Protein AF-A0A443RTL6-F1 (afdb_monomer)

Radius of gyration: 23.5 Å; Cα contacts (8 Å, |Δi|>4): 90; chains: 1; bounding box: 60×64×46 Å

InterPro domains:
  IPR011009 Protein kinase-like domain superfamily [SSF56112] (1-96)
  IPR050940 Actin-regulating Serine/Threonine Kinase [PTHR46485] (1-100)

Structure (mmCIF, N/CA/C/O backbone):
data_AF-A0A443RTL6-F1
#
_entry.id   AF-A0A443RTL6-F1
#
loop_
_atom_site.group_PDB
_atom_site.id
_atom_site.type_symbol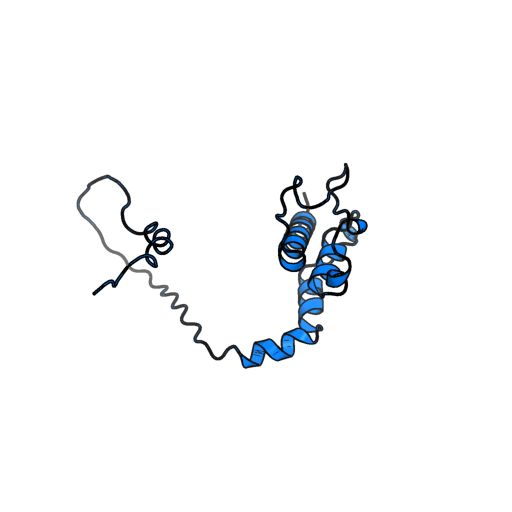
_atom_site.label_atom_id
_atom_site.label_alt_id
_atom_site.label_comp_id
_atom_site.label_asym_id
_atom_site.label_entity_id
_atom_site.label_seq_id
_atom_site.pdbx_PDB_ins_code
_atom_site.Cartn_x
_atom_site.Cartn_y
_atom_site.Cartn_z
_atom_site.occupancy
_atom_site.B_iso_or_equiv
_atom_site.auth_seq_id
_atom_site.auth_comp_id
_atom_site.auth_asym_id
_atom_site.auth_atom_id
_atom_site.pdbx_PDB_model_num
ATOM 1 N N . TYR A 1 1 ? -4.344 -19.130 -4.855 1.00 55.84 1 TYR A N 1
ATOM 2 C CA . TYR A 1 1 ? -5.111 -17.890 -4.635 1.00 55.84 1 TYR A CA 1
ATOM 3 C C . TYR A 1 1 ? -5.672 -17.952 -3.221 1.00 55.84 1 TYR A C 1
ATOM 5 O O . TYR A 1 1 ? -6.174 -19.005 -2.854 1.00 55.84 1 TYR A O 1
ATOM 13 N N . ASN A 1 2 ? -5.482 -16.911 -2.410 1.00 85.44 2 ASN A N 1
ATOM 14 C CA . ASN A 1 2 ? -5.889 -16.834 -0.996 1.00 85.44 2 ASN A CA 1
ATOM 15 C C . ASN A 1 2 ? -6.550 -15.459 -0.773 1.00 85.44 2 ASN A C 1
ATOM 17 O O . ASN A 1 2 ? -6.246 -14.546 -1.537 1.00 85.44 2 ASN A O 1
ATOM 21 N N . HIS A 1 3 ? -7.374 -15.257 0.260 1.00 91.94 3 HIS A N 1
ATOM 22 C CA . HIS A 1 3 ? -8.001 -13.950 0.558 1.00 91.94 3 HIS A CA 1
ATOM 23 C C . HIS A 1 3 ? -6.968 -12.832 0.791 1.00 91.94 3 HIS A C 1
ATOM 25 O O . HIS A 1 3 ? -7.240 -11.647 0.625 1.00 91.94 3 HIS A O 1
ATOM 31 N N . LYS A 1 4 ? -5.717 -13.207 1.088 1.00 95.75 4 LYS A N 1
ATOM 32 C CA . LYS A 1 4 ? -4.553 -12.306 1.114 1.00 95.75 4 LYS A CA 1
ATOM 33 C C . LYS A 1 4 ? -4.242 -11.626 -0.229 1.00 95.75 4 LYS A C 1
ATOM 35 O O . LYS A 1 4 ? -3.479 -10.657 -0.241 1.00 95.75 4 LYS A O 1
ATOM 40 N N . CYS A 1 5 ? -4.776 -12.122 -1.346 1.00 95.25 5 CYS A N 1
ATOM 41 C CA . CYS A 1 5 ? -4.724 -11.447 -2.643 1.00 95.25 5 CYS A CA 1
ATOM 42 C C . CYS A 1 5 ? -5.605 -10.190 -2.642 1.00 95.25 5 CYS A C 1
ATOM 44 O O . CYS A 1 5 ? -5.150 -9.150 -3.106 1.00 95.25 5 CYS A O 1
ATOM 46 N N . ASP A 1 6 ? -6.796 -10.246 -2.041 1.00 97.00 6 ASP A N 1
ATOM 47 C CA . ASP A 1 6 ? -7.701 -9.092 -1.940 1.00 97.00 6 ASP A CA 1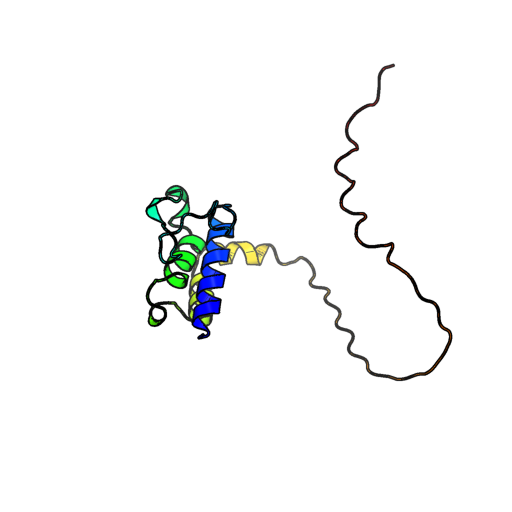
ATOM 48 C C . ASP A 1 6 ? -7.111 -7.997 -1.048 1.00 97.00 6 ASP A C 1
ATOM 50 O O . ASP A 1 6 ? -7.208 -6.811 -1.358 1.00 97.00 6 ASP A O 1
ATOM 54 N N . ILE A 1 7 ? -6.410 -8.394 0.018 1.00 97.94 7 ILE A N 1
ATOM 55 C CA . ILE A 1 7 ? -5.671 -7.465 0.881 1.00 97.94 7 ILE A CA 1
ATOM 56 C C . ILE A 1 7 ? -4.540 -6.778 0.106 1.00 97.94 7 ILE A C 1
ATOM 58 O O . ILE A 1 7 ? -4.369 -5.568 0.225 1.00 97.94 7 ILE A O 1
ATOM 62 N N . PHE A 1 8 ? -3.804 -7.509 -0.738 1.00 97.19 8 PHE A N 1
ATOM 63 C CA . PHE A 1 8 ? -2.776 -6.900 -1.585 1.00 97.19 8 PHE A CA 1
ATOM 64 C C . PHE A 1 8 ? -3.384 -5.894 -2.569 1.00 97.19 8 PHE A C 1
ATOM 66 O O . PHE A 1 8 ? -2.900 -4.768 -2.664 1.00 97.19 8 PHE A O 1
ATOM 73 N N . SER A 1 9 ? -4.472 -6.263 -3.253 1.00 96.81 9 SER A N 1
ATOM 74 C CA . SER A 1 9 ? -5.198 -5.365 -4.160 1.00 96.81 9 SER A CA 1
ATOM 75 C C . SER A 1 9 ? -5.697 -4.111 -3.439 1.00 96.81 9 SER A C 1
ATOM 77 O O . SER A 1 9 ? -5.560 -3.005 -3.956 1.00 96.81 9 SER A O 1
ATOM 79 N N . PHE A 1 10 ? -6.198 -4.255 -2.210 1.00 98.06 10 PHE A N 1
ATOM 80 C CA . PHE A 1 10 ? -6.567 -3.118 -1.372 1.00 98.06 10 PHE A CA 1
ATOM 81 C C . PHE A 1 10 ? -5.364 -2.221 -1.046 1.00 98.06 10 PHE A C 1
ATOM 83 O O . PHE A 1 10 ? -5.465 -1.001 -1.152 1.00 98.06 10 PHE A O 1
ATOM 90 N N . GLY A 1 11 ? -4.202 -2.801 -0.734 1.00 97.88 11 GLY A N 1
ATOM 91 C CA . GLY A 1 11 ? -2.965 -2.044 -0.533 1.00 97.88 11 GLY A CA 1
ATOM 92 C C . GLY A 1 11 ? -2.546 -1.226 -1.761 1.00 97.88 11 GLY A C 1
ATOM 93 O O . GLY A 1 11 ? -2.122 -0.080 -1.620 1.00 97.88 11 GLY A O 1
ATOM 94 N N . VAL A 1 12 ? -2.746 -1.762 -2.970 1.00 97.94 12 VAL A N 1
ATOM 95 C CA . VAL A 1 12 ? -2.518 -1.029 -4.228 1.00 97.94 12 VAL A CA 1
ATOM 96 C C . VAL A 1 12 ? -3.485 0.153 -4.372 1.00 97.94 12 VAL A C 1
ATOM 98 O O . VAL A 1 12 ? -3.052 1.250 -4.723 1.00 97.94 12 VAL A O 1
ATOM 101 N N . ILE A 1 13 ? -4.765 -0.025 -4.032 1.00 98.06 13 ILE A N 1
ATOM 102 C CA . ILE A 1 13 ? -5.747 1.074 -4.004 1.00 98.06 13 ILE A CA 1
ATOM 103 C C . ILE A 1 13 ? -5.323 2.147 -2.987 1.00 98.06 13 ILE A C 1
ATOM 105 O O . ILE A 1 13 ? -5.386 3.340 -3.281 1.00 98.06 13 ILE A O 1
ATOM 109 N N . CYS A 1 14 ? -4.836 1.754 -1.804 1.00 97.50 14 CYS A N 1
ATOM 110 C CA . CYS A 1 14 ? -4.307 2.701 -0.819 1.00 97.50 14 CYS A CA 1
ATOM 111 C C . CYS A 1 14 ? -3.121 3.507 -1.368 1.00 97.50 14 CYS A C 1
ATOM 113 O O . CYS A 1 14 ? -3.025 4.702 -1.082 1.00 97.50 14 CYS A O 1
ATOM 115 N N . CYS A 1 15 ? -2.251 2.893 -2.177 1.00 97.38 15 CYS A N 1
ATOM 116 C CA . CYS A 1 15 ? -1.174 3.615 -2.847 1.00 97.38 15 CYS A CA 1
ATOM 117 C C . CYS A 1 15 ? -1.704 4.692 -3.803 1.00 97.38 15 CYS A C 1
ATOM 119 O O . CYS A 1 15 ? -1.263 5.841 -3.731 1.00 97.38 15 CYS A O 1
ATOM 121 N N . GLU A 1 16 ? -2.681 4.355 -4.642 1.00 97.44 16 GLU A N 1
ATOM 122 C CA . GLU A 1 16 ? -3.297 5.312 -5.566 1.00 97.44 16 GLU A CA 1
ATOM 123 C C . GLU A 1 16 ? -3.971 6.474 -4.818 1.00 97.44 16 GLU A C 1
ATOM 125 O O . GLU A 1 16 ? -3.792 7.644 -5.166 1.00 97.44 16 GLU A O 1
ATOM 130 N N . LEU A 1 17 ? -4.672 6.184 -3.718 1.00 96.75 17 LEU A N 1
ATOM 131 C CA . LEU A 1 17 ? -5.322 7.206 -2.899 1.00 96.75 17 LEU A CA 1
ATOM 132 C C . LEU A 1 17 ? -4.329 8.134 -2.191 1.00 96.75 17 LEU A C 1
ATOM 134 O O . LEU A 1 17 ? -4.592 9.339 -2.124 1.00 96.75 17 LEU A O 1
ATOM 138 N N . ASN A 1 18 ? -3.228 7.589 -1.667 1.00 95.62 18 ASN A N 1
ATOM 139 C CA . ASN A 1 18 ? -2.247 8.343 -0.892 1.00 95.62 18 ASN A CA 1
ATOM 140 C C . ASN A 1 18 ? -1.336 9.193 -1.783 1.00 95.62 18 ASN A C 1
ATOM 142 O O . ASN A 1 18 ? -1.227 10.394 -1.565 1.00 95.62 18 ASN A O 1
ATOM 146 N N . TRP A 1 19 ? -0.720 8.589 -2.804 1.00 95.69 19 TRP A N 1
ATOM 147 C CA . TRP A 1 19 ? 0.275 9.258 -3.651 1.00 95.69 19 TRP A CA 1
ATOM 148 C C . TRP A 1 19 ? -0.299 9.874 -4.928 1.00 95.69 19 TRP A C 1
ATOM 150 O O . TRP A 1 19 ? 0.421 10.599 -5.608 1.00 95.69 19 TRP A O 1
ATOM 160 N N . LYS A 1 20 ? -1.581 9.634 -5.247 1.00 96.56 20 LYS A N 1
ATOM 161 C CA . LYS A 1 20 ? -2.238 10.119 -6.477 1.00 96.56 20 LYS A CA 1
ATOM 162 C C . LYS A 1 20 ? -1.533 9.651 -7.757 1.00 96.56 20 LYS A C 1
ATOM 164 O O . LYS A 1 20 ? -1.515 10.362 -8.758 1.00 96.56 20 LYS A O 1
ATOM 169 N N . ILE A 1 21 ? -0.959 8.450 -7.709 1.00 95.00 21 ILE A N 1
ATOM 170 C CA . ILE A 1 21 ? -0.290 7.790 -8.834 1.00 95.00 21 ILE A CA 1
ATOM 171 C C . ILE A 1 21 ? -1.192 6.639 -9.300 1.00 95.00 21 ILE A C 1
ATOM 173 O O . ILE A 1 21 ? -1.585 5.840 -8.447 1.00 95.00 21 ILE A O 1
ATOM 177 N N . PRO A 1 22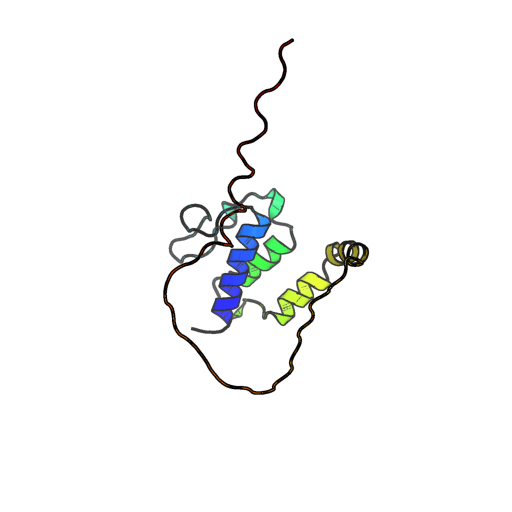 ? -1.518 6.527 -10.603 1.00 96.94 22 PRO A N 1
ATOM 178 C CA . PRO A 1 22 ? -2.292 5.403 -11.126 1.00 96.94 22 PRO A CA 1
ATOM 179 C C . PRO A 1 22 ? -1.666 4.059 -10.741 1.00 96.94 22 PRO A C 1
ATOM 181 O O . PRO A 1 22 ? -0.451 3.905 -10.830 1.00 96.94 22 PRO A O 1
ATOM 184 N N . ALA A 1 23 ? -2.482 3.077 -10.353 1.00 95.62 23 ALA A N 1
ATOM 185 C CA . ALA A 1 23 ? -2.010 1.748 -9.942 1.00 95.62 23 ALA A CA 1
ATOM 186 C C . ALA A 1 23 ? -1.314 0.924 -11.046 1.00 95.62 23 ALA A C 1
ATOM 188 O O . ALA A 1 23 ? -0.742 -0.135 -10.756 1.00 95.62 23 ALA A O 1
ATOM 189 N N . ASP A 1 24 ? -1.397 1.394 -12.289 1.00 95.25 24 ASP A N 1
ATOM 190 C CA . ASP A 1 24 ? -0.761 0.806 -13.460 1.00 95.25 24 ASP A CA 1
ATOM 191 C C . ASP A 1 24 ? 0.770 0.698 -13.257 1.00 95.25 24 ASP A C 1
ATOM 193 O O . ASP A 1 24 ? 1.388 1.638 -12.737 1.00 95.25 24 ASP A O 1
ATOM 197 N N . PRO A 1 25 ? 1.388 -0.448 -13.609 1.00 91.06 25 PRO A N 1
ATOM 198 C CA . PRO A 1 25 ? 2.826 -0.676 -13.449 1.00 91.06 25 PRO A CA 1
ATOM 199 C C . PRO A 1 25 ? 3.720 0.345 -14.169 1.00 91.06 25 PRO A C 1
ATOM 201 O O . PRO A 1 25 ? 4.869 0.506 -13.758 1.00 91.06 25 PRO A O 1
ATOM 204 N N . ASP A 1 26 ? 3.216 1.049 -15.186 1.00 94.19 26 ASP A N 1
ATOM 205 C CA . ASP A 1 26 ? 3.961 2.094 -15.896 1.00 94.19 26 ASP A CA 1
ATOM 206 C C . ASP A 1 26 ? 4.143 3.367 -15.050 1.00 94.19 26 ASP A C 1
ATOM 208 O O . ASP A 1 26 ? 5.050 4.165 -15.301 1.00 94.19 26 ASP A O 1
ATOM 212 N N . TYR A 1 27 ? 3.307 3.560 -14.024 1.00 95.50 27 TYR A N 1
ATOM 213 C CA . TYR A 1 27 ? 3.304 4.760 -13.183 1.00 95.50 27 TYR A CA 1
ATOM 214 C C . TYR A 1 27 ? 3.645 4.460 -11.726 1.00 95.50 27 TYR A C 1
ATOM 216 O O . TYR A 1 27 ? 4.449 5.175 -11.123 1.00 95.50 27 TYR A O 1
ATOM 224 N N . LEU A 1 28 ? 3.041 3.422 -11.140 1.00 96.75 28 LEU A N 1
ATOM 225 C CA . LEU A 1 28 ? 3.311 3.020 -9.766 1.00 96.75 28 LEU A CA 1
ATOM 226 C C . LEU A 1 28 ? 4.592 2.173 -9.732 1.00 96.75 28 LEU A C 1
ATOM 228 O O . LEU A 1 28 ? 4.593 1.077 -10.290 1.00 96.75 28 LEU A O 1
ATOM 232 N N . PRO A 1 29 ? 5.672 2.612 -9.059 1.00 96.69 29 PRO A N 1
ATOM 233 C CA . PRO A 1 29 ? 6.945 1.905 -9.103 1.00 96.69 29 PRO A CA 1
ATOM 234 C C . PRO A 1 29 ? 6.840 0.478 -8.553 1.00 96.69 29 PRO A C 1
ATOM 236 O O . PRO A 1 29 ? 6.547 0.278 -7.370 1.00 96.69 29 PRO A O 1
ATOM 239 N N . ARG A 1 30 ? 7.127 -0.510 -9.406 1.00 96.50 30 ARG A N 1
ATOM 240 C CA . ARG A 1 30 ? 7.184 -1.932 -9.051 1.00 96.50 30 ARG A CA 1
ATOM 241 C C . ARG A 1 30 ? 8.594 -2.502 -9.197 1.00 96.50 30 ARG A C 1
ATOM 243 O O . ARG A 1 30 ? 9.406 -1.966 -9.952 1.00 96.50 30 ARG A O 1
ATOM 250 N N . ASP A 1 31 ? 8.882 -3.583 -8.482 1.00 95.19 31 ASP A N 1
ATOM 251 C CA . ASP A 1 31 ? 10.039 -4.439 -8.751 1.00 95.19 31 ASP A CA 1
ATOM 252 C C . ASP A 1 31 ? 9.692 -5.565 -9.745 1.00 95.19 31 ASP A C 1
ATOM 254 O O . ASP A 1 31 ? 8.563 -5.673 -10.231 1.00 95.19 31 ASP A O 1
ATOM 258 N N . ASN A 1 32 ? 10.664 -6.433 -10.039 1.00 93.50 32 ASN A N 1
ATOM 259 C CA . ASN A 1 32 ? 10.474 -7.572 -10.947 1.00 93.50 32 ASN A CA 1
ATOM 260 C C . ASN A 1 32 ? 9.470 -8.616 -10.419 1.00 93.50 32 ASN A C 1
ATOM 262 O O . ASN A 1 32 ? 8.992 -9.445 -11.190 1.00 93.50 32 ASN A O 1
ATOM 266 N N . ASN A 1 33 ? 9.151 -8.572 -9.124 1.00 92.38 33 ASN A N 1
ATOM 267 C CA . ASN A 1 33 ? 8.177 -9.435 -8.462 1.00 92.38 33 ASN A CA 1
ATOM 268 C C . ASN A 1 33 ? 6.809 -8.745 -8.305 1.00 92.38 33 ASN A C 1
ATOM 270 O O . ASN A 1 33 ? 5.938 -9.260 -7.603 1.00 92.38 33 ASN A O 1
ATOM 274 N N . PHE A 1 34 ? 6.597 -7.598 -8.962 1.00 91.56 34 PHE A N 1
ATOM 275 C CA . PHE A 1 34 ? 5.383 -6.780 -8.879 1.00 91.56 34 PHE A CA 1
ATOM 276 C C . PHE A 1 34 ? 5.084 -6.223 -7.471 1.00 91.56 34 PHE A C 1
ATOM 278 O O . PHE A 1 34 ? 3.962 -5.776 -7.191 1.00 91.56 34 PHE A O 1
ATOM 285 N N . LEU A 1 35 ? 6.075 -6.197 -6.580 1.00 95.19 35 LEU A N 1
ATOM 286 C CA . LEU A 1 35 ? 5.996 -5.526 -5.284 1.00 95.19 35 LEU A CA 1
ATOM 287 C C . LEU A 1 35 ? 6.203 -4.024 -5.454 1.00 95.19 35 LEU A C 1
ATOM 289 O O . LEU A 1 35 ? 6.813 -3.579 -6.420 1.00 95.19 35 LEU A O 1
ATOM 293 N N . ILE A 1 36 ? 5.675 -3.230 -4.525 1.00 96.81 36 ILE A N 1
ATOM 294 C CA . ILE A 1 36 ? 5.754 -1.767 -4.588 1.00 96.81 36 ILE A CA 1
ATOM 295 C C . ILE A 1 36 ? 7.117 -1.295 -4.074 1.00 96.81 36 ILE A C 1
ATOM 297 O O . ILE A 1 36 ? 7.522 -1.630 -2.962 1.00 96.81 36 ILE A O 1
ATOM 301 N N . LEU A 1 37 ? 7.803 -0.466 -4.862 1.00 96.50 37 LEU A N 1
ATOM 302 C CA . LEU A 1 37 ? 9.075 0.152 -4.490 1.00 96.50 37 LEU A CA 1
ATOM 303 C C . LEU A 1 37 ? 8.837 1.473 -3.745 1.00 96.50 37 LEU A C 1
ATOM 305 O O . LEU A 1 37 ? 8.885 2.550 -4.341 1.00 96.50 37 LEU A O 1
ATOM 309 N N . TYR A 1 38 ? 8.594 1.393 -2.436 1.00 95.69 38 TYR A N 1
ATOM 310 C CA . TYR A 1 38 ? 8.293 2.561 -1.595 1.00 95.69 38 TYR A CA 1
ATOM 311 C C . TYR A 1 38 ? 9.391 3.633 -1.584 1.00 95.69 38 TYR A C 1
ATOM 313 O O . TYR A 1 38 ? 9.068 4.815 -1.515 1.00 95.69 38 TYR A O 1
ATOM 321 N N . ASP A 1 39 ? 10.659 3.254 -1.752 1.00 94.69 39 ASP A N 1
ATOM 322 C CA . ASP A 1 39 ? 11.786 4.200 -1.815 1.00 94.69 39 ASP A CA 1
ATOM 323 C C . ASP A 1 39 ? 11.731 5.131 -3.038 1.00 94.69 39 ASP A C 1
ATOM 325 O O . ASP A 1 39 ? 12.390 6.169 -3.070 1.00 94.69 39 ASP A O 1
ATOM 329 N N . LYS A 1 40 ? 10.942 4.770 -4.059 1.00 95.44 40 LYS A N 1
ATOM 330 C CA . LYS A 1 40 ? 10.716 5.586 -5.260 1.00 95.44 40 LYS A CA 1
ATOM 331 C C . LYS A 1 40 ? 9.489 6.498 -5.140 1.00 95.44 40 LYS A C 1
ATOM 333 O O . LYS A 1 40 ? 9.189 7.225 -6.084 1.00 95.44 40 LYS A O 1
ATOM 338 N N . LE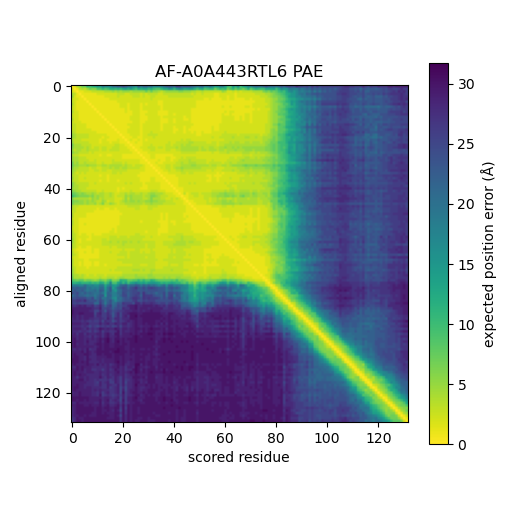U A 1 41 ? 8.768 6.456 -4.018 1.00 95.31 41 LEU A N 1
ATOM 339 C CA . LEU A 1 41 ? 7.586 7.281 -3.778 1.00 95.31 41 LEU A CA 1
ATOM 340 C C . LEU A 1 41 ? 7.939 8.563 -2.995 1.00 95.31 41 LEU A C 1
ATOM 342 O O . LEU A 1 41 ? 8.899 8.583 -2.225 1.00 95.31 41 LEU A O 1
ATOM 346 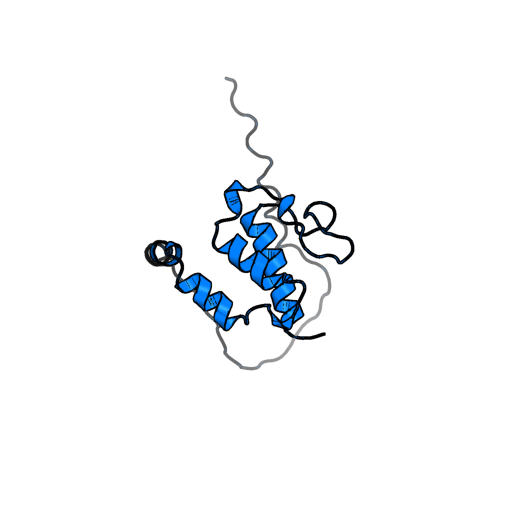N N . PRO A 1 42 ? 7.154 9.649 -3.143 1.00 93.69 42 PRO A N 1
ATOM 347 C CA . PRO A 1 42 ? 7.327 10.869 -2.357 1.00 93.69 42 PRO A CA 1
ATOM 348 C C . PRO A 1 42 ? 7.329 10.621 -0.839 1.00 93.69 42 PRO A C 1
ATOM 350 O O . PRO A 1 42 ? 6.345 10.135 -0.268 1.00 93.69 42 PRO A O 1
ATOM 353 N N . ILE A 1 43 ? 8.415 11.023 -0.168 1.00 92.75 43 ILE A N 1
ATOM 354 C CA . ILE A 1 43 ? 8.620 10.753 1.264 1.00 92.75 43 ILE A CA 1
ATOM 355 C C . ILE A 1 43 ? 7.642 11.506 2.176 1.00 92.75 43 ILE A C 1
ATOM 357 O O . ILE A 1 43 ? 7.269 11.000 3.231 1.00 92.75 43 ILE A O 1
ATOM 361 N N . CYS A 1 44 ? 7.158 12.676 1.745 1.00 89.94 44 CYS A N 1
ATOM 362 C CA . CYS A 1 44 ? 6.232 13.523 2.506 1.00 89.94 44 CYS A CA 1
ATOM 363 C C . CYS A 1 44 ? 4.904 12.836 2.860 1.00 89.94 44 CYS A C 1
ATOM 365 O O . CYS A 1 44 ? 4.243 13.240 3.809 1.00 89.94 44 CYS A O 1
ATOM 367 N N . LEU A 1 45 ? 4.528 11.793 2.119 1.00 90.31 45 LEU A N 1
ATOM 368 C CA . LEU A 1 45 ? 3.290 11.043 2.312 1.00 90.31 45 LEU A CA 1
ATOM 369 C C . LEU A 1 45 ? 3.525 9.672 2.958 1.00 90.31 45 LEU A C 1
ATOM 371 O O . LEU A 1 45 ? 2.591 8.884 3.053 1.00 90.31 45 LEU A O 1
ATOM 375 N N . SER A 1 46 ? 4.750 9.364 3.396 1.00 89.94 46 SER A N 1
ATOM 376 C CA . SER A 1 46 ? 5.110 8.036 3.924 1.00 89.94 46 SER A CA 1
ATOM 377 C C . SER A 1 46 ? 4.610 7.776 5.347 1.00 89.94 46 SER A C 1
ATOM 379 O O . SER A 1 46 ? 4.550 6.627 5.773 1.00 89.94 46 SER A O 1
ATOM 381 N N . THR A 1 47 ? 4.246 8.825 6.087 1.00 89.50 47 THR A N 1
ATOM 382 C CA . THR A 1 47 ? 3.774 8.736 7.479 1.00 89.50 47 THR A CA 1
ATOM 383 C C . THR A 1 47 ? 2.253 8.705 7.604 1.00 89.50 47 THR A C 1
ATOM 385 O O . THR A 1 47 ? 1.736 8.571 8.712 1.00 89.50 47 THR A O 1
ATOM 388 N N . THR A 1 48 ? 1.523 8.828 6.493 1.00 93.50 48 THR A N 1
ATOM 389 C CA . THR A 1 48 ? 0.059 8.830 6.513 1.00 93.50 48 THR A CA 1
ATOM 390 C C . THR A 1 48 ? -0.482 7.456 6.909 1.00 93.50 48 THR A C 1
ATOM 392 O O . THR A 1 48 ? 0.150 6.414 6.698 1.00 93.50 48 THR A O 1
ATOM 395 N N . ILE A 1 49 ? -1.708 7.434 7.435 1.00 94.00 49 ILE A N 1
ATOM 396 C CA . ILE A 1 49 ? -2.399 6.184 7.770 1.00 94.00 49 ILE A CA 1
ATOM 397 C C . ILE A 1 49 ? -2.533 5.266 6.543 1.00 94.00 49 ILE A C 1
ATOM 399 O O . ILE A 1 49 ? -2.320 4.058 6.641 1.00 94.00 49 ILE A O 1
ATOM 403 N N . LEU A 1 50 ? -2.800 5.847 5.366 1.00 95.31 50 LEU A N 1
ATOM 404 C CA . LEU A 1 50 ? -2.912 5.111 4.108 1.00 95.31 50 LEU A CA 1
ATOM 405 C C . LEU A 1 50 ? -1.570 4.534 3.657 1.00 95.31 50 LEU A C 1
ATOM 407 O O . LEU A 1 50 ? -1.549 3.399 3.190 1.00 95.31 50 LEU A O 1
ATOM 411 N N . ALA A 1 51 ? -0.460 5.258 3.828 1.00 95.56 51 ALA A N 1
ATOM 412 C CA . ALA A 1 51 ? 0.868 4.729 3.529 1.00 95.56 51 ALA A CA 1
ATOM 413 C C . ALA A 1 51 ? 1.217 3.539 4.424 1.00 95.56 51 ALA A C 1
ATOM 415 O O . ALA A 1 51 ? 1.675 2.510 3.927 1.00 95.56 51 ALA A O 1
ATOM 416 N N . LYS A 1 52 ? 0.932 3.645 5.727 1.00 95.62 52 LYS A N 1
ATOM 417 C CA . LYS A 1 52 ? 1.136 2.549 6.682 1.00 95.62 52 LYS A CA 1
ATOM 418 C C . LYS A 1 52 ? 0.320 1.313 6.303 1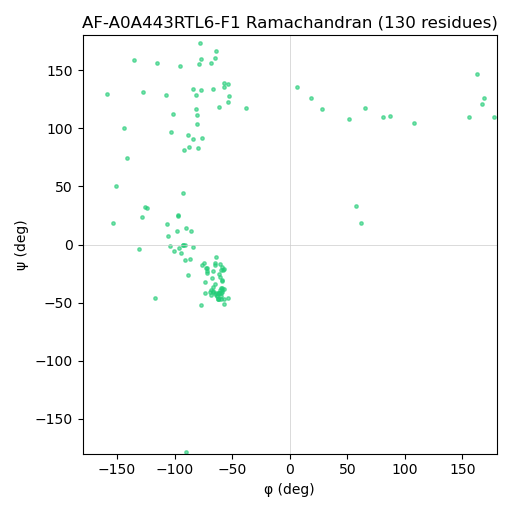.00 95.62 52 LYS A C 1
ATOM 420 O O . LYS A 1 52 ? 0.853 0.206 6.282 1.00 95.62 52 LYS A O 1
ATOM 425 N N . ILE A 1 53 ? -0.963 1.493 5.986 1.00 97.00 53 ILE A N 1
ATOM 426 C CA . ILE A 1 53 ? -1.838 0.394 5.558 1.00 97.00 53 ILE A CA 1
ATOM 427 C C . ILE A 1 53 ? -1.343 -0.211 4.245 1.00 97.00 53 ILE A C 1
ATOM 429 O O . ILE A 1 53 ? -1.264 -1.433 4.153 1.00 97.00 53 ILE A O 1
ATOM 433 N N . ALA A 1 54 ? -0.962 0.612 3.265 1.00 97.56 54 ALA A N 1
ATOM 434 C CA . ALA A 1 54 ? -0.438 0.137 1.991 1.00 97.56 54 ALA A CA 1
ATOM 435 C C . ALA A 1 54 ? 0.792 -0.762 2.192 1.00 97.56 54 ALA A C 1
ATOM 437 O O . ALA A 1 54 ? 0.781 -1.898 1.728 1.00 97.56 54 ALA A O 1
ATOM 438 N N . GLN A 1 55 ? 1.790 -0.306 2.958 1.00 96.94 55 GLN A N 1
ATOM 439 C CA . GLN A 1 55 ? 3.022 -1.064 3.224 1.00 96.94 55 GLN A CA 1
ATOM 440 C C . GLN A 1 55 ? 2.753 -2.415 3.902 1.00 96.94 55 GLN A C 1
ATOM 442 O O . GLN A 1 55 ? 3.355 -3.428 3.544 1.00 96.94 55 GLN A O 1
ATOM 447 N N . LEU A 1 56 ? 1.833 -2.449 4.870 1.00 97.50 56 LEU A N 1
ATOM 448 C CA . LEU A 1 56 ? 1.442 -3.689 5.544 1.00 97.50 56 LEU A CA 1
ATOM 449 C C . LEU A 1 56 ? 0.676 -4.631 4.604 1.00 97.50 56 LEU A C 1
ATOM 451 O O . LEU A 1 56 ? 0.921 -5.837 4.585 1.00 97.50 56 LEU A O 1
ATOM 455 N N . ALA A 1 57 ? -0.253 -4.091 3.816 1.00 97.81 57 ALA A N 1
ATOM 456 C CA . ALA A 1 57 ? -1.132 -4.856 2.941 1.00 97.81 57 ALA A CA 1
ATOM 457 C C . ALA A 1 57 ? -0.410 -5.417 1.705 1.00 97.81 57 ALA A C 1
ATOM 459 O O . ALA A 1 57 ? -0.734 -6.518 1.258 1.00 97.81 57 ALA A O 1
ATOM 460 N N . THR A 1 58 ? 0.601 -4.718 1.181 1.00 97.38 58 THR A N 1
ATOM 461 C CA . THR A 1 58 ? 1.408 -5.185 0.043 1.00 97.38 58 THR A CA 1
ATOM 462 C C . THR A 1 58 ? 2.718 -5.848 0.461 1.00 97.38 58 THR A C 1
ATOM 464 O O . THR A 1 58 ? 3.665 -5.882 -0.324 1.00 97.38 58 THR A O 1
ATOM 467 N N . ASN A 1 59 ? 2.789 -6.386 1.683 1.00 96.62 59 ASN A N 1
ATOM 468 C CA . ASN A 1 59 ? 3.955 -7.137 2.133 1.00 96.62 59 ASN A CA 1
ATOM 469 C C . ASN A 1 59 ? 4.231 -8.323 1.190 1.00 96.62 59 ASN A C 1
ATOM 471 O O . ASN A 1 59 ? 3.298 -9.016 0.758 1.00 96.62 59 ASN A O 1
ATOM 475 N N . GLU A 1 60 ? 5.508 -8.566 0.896 1.00 94.25 60 GLU A N 1
ATOM 476 C CA . GLU A 1 60 ? 5.964 -9.713 0.105 1.00 94.25 60 GLU A CA 1
ATOM 477 C C . GLU A 1 60 ? 5.430 -11.027 0.690 1.00 94.25 60 GLU A C 1
ATOM 479 O O . GLU A 1 60 ? 4.822 -11.840 -0.011 1.00 94.25 60 GLU A O 1
ATOM 484 N N . ASN A 1 61 ? 5.541 -11.178 2.010 1.00 95.06 61 ASN A N 1
ATOM 485 C CA . ASN A 1 61 ? 5.037 -12.332 2.733 1.00 95.06 61 ASN A CA 1
ATOM 486 C C . ASN A 1 61 ? 3.531 -12.194 2.974 1.00 95.06 61 ASN A C 1
ATOM 488 O O . ASN A 1 61 ? 3.075 -11.392 3.792 1.00 95.06 61 ASN A O 1
ATOM 492 N N . CYS A 1 62 ? 2.736 -13.036 2.311 1.00 94.50 62 CYS A N 1
ATOM 493 C CA . CYS A 1 62 ? 1.275 -12.997 2.416 1.00 94.50 62 CYS A CA 1
ATOM 494 C C . CYS A 1 62 ? 0.745 -13.244 3.840 1.00 94.50 62 CYS A C 1
ATOM 496 O O . CYS A 1 62 ? -0.302 -12.707 4.195 1.00 94.50 62 CYS A O 1
ATOM 498 N N . SER A 1 63 ? 1.482 -13.994 4.664 1.00 94.69 63 SER A N 1
ATOM 499 C CA . SER A 1 63 ? 1.144 -14.262 6.067 1.00 94.69 63 SER A CA 1
ATOM 500 C C . SER A 1 63 ? 1.318 -13.048 6.981 1.00 94.69 63 SER A C 1
ATOM 502 O O . SER A 1 63 ? 0.693 -12.999 8.034 1.00 94.69 63 SER A O 1
ATOM 504 N N . LEU A 1 64 ? 2.155 -12.078 6.594 1.00 96.50 64 LEU A N 1
ATOM 505 C CA . LEU A 1 64 ? 2.377 -10.845 7.361 1.00 96.50 64 LEU A CA 1
ATOM 506 C C . LEU A 1 64 ? 1.364 -9.751 7.018 1.00 96.50 64 LEU A C 1
ATOM 508 O O . LEU A 1 64 ? 1.279 -8.746 7.722 1.00 96.50 64 LEU A O 1
ATOM 512 N N . ARG A 1 65 ? 0.598 -9.931 5.938 1.00 97.44 65 ARG A N 1
ATOM 513 C CA . ARG A 1 65 ? -0.462 -8.994 5.573 1.00 97.44 65 ARG A CA 1
ATOM 514 C C . ARG A 1 65 ? -1.560 -9.053 6.642 1.00 97.44 65 ARG A C 1
ATOM 516 O O . ARG A 1 65 ? -1.974 -10.162 6.994 1.00 97.44 65 ARG A O 1
ATOM 523 N N . PRO A 1 66 ? -2.064 -7.912 7.132 1.00 97.31 66 PRO A N 1
ATOM 524 C CA . PRO A 1 66 ? -3.135 -7.880 8.127 1.00 97.31 66 PRO A CA 1
ATOM 525 C C . PRO A 1 66 ? -4.440 -8.461 7.571 1.00 97.31 66 PRO A C 1
ATOM 527 O O . PRO A 1 66 ? -4.623 -8.546 6.356 1.00 97.31 66 PRO A O 1
ATOM 530 N N . GLU A 1 67 ? -5.360 -8.865 8.443 1.00 97.06 67 GLU A N 1
ATOM 531 C CA . GLU A 1 67 ? -6.747 -9.103 8.035 1.00 97.06 67 GLU A CA 1
ATOM 532 C C . GLU A 1 67 ? -7.493 -7.772 7.871 1.00 97.06 67 GLU A C 1
ATOM 534 O O . GLU A 1 67 ? -7.113 -6.744 8.438 1.00 97.06 67 GLU A O 1
ATOM 539 N N . PHE A 1 68 ? -8.605 -7.769 7.130 1.00 97.25 68 PHE A N 1
ATOM 540 C CA . PHE A 1 68 ? -9.427 -6.559 7.001 1.00 97.25 68 PHE A CA 1
ATOM 541 C C . PHE A 1 68 ? -9.938 -6.040 8.356 1.00 97.25 68 PHE A C 1
ATOM 543 O O . PHE A 1 68 ? -10.052 -4.829 8.539 1.00 97.25 68 PHE A O 1
ATOM 550 N N . SER A 1 69 ? -10.185 -6.921 9.332 1.00 96.31 69 SER A N 1
ATOM 551 C CA . SER A 1 69 ? -10.527 -6.533 10.710 1.00 96.31 69 SER A CA 1
ATOM 552 C C . SER A 1 69 ? -9.444 -5.675 11.369 1.00 96.31 69 SER A C 1
ATOM 554 O O . SER A 1 69 ? -9.753 -4.703 12.066 1.00 96.31 69 SER A O 1
ATOM 556 N N . ASP A 1 70 ? -8.176 -5.997 11.116 1.00 96.50 70 ASP A N 1
ATOM 557 C CA . ASP A 1 70 ? -7.035 -5.269 11.669 1.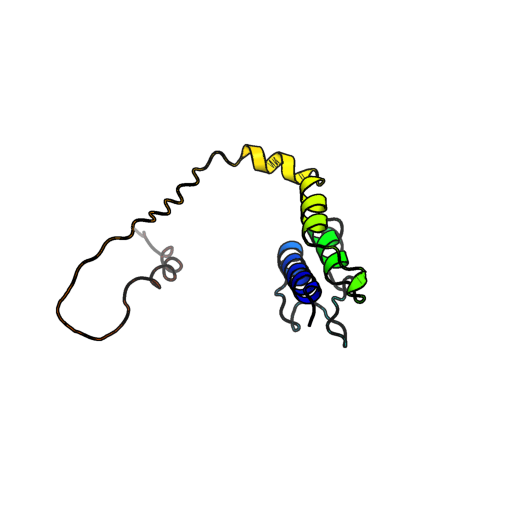00 96.50 70 ASP A CA 1
ATOM 558 C C . ASP A 1 70 ? -6.881 -3.923 10.960 1.00 96.50 70 ASP A C 1
ATOM 560 O O . ASP A 1 70 ? -6.701 -2.896 11.611 1.00 96.50 70 ASP A O 1
ATOM 564 N N . ILE A 1 71 ? -7.047 -3.900 9.632 1.00 95.69 71 ILE A N 1
ATOM 565 C CA . ILE A 1 71 ? -7.048 -2.671 8.823 1.00 95.69 71 ILE A CA 1
ATOM 566 C C . ILE A 1 71 ? -8.122 -1.691 9.320 1.00 95.69 71 ILE A C 1
ATOM 568 O O . ILE A 1 71 ? -7.837 -0.512 9.528 1.00 95.69 71 ILE A O 1
ATOM 572 N N . ILE A 1 72 ? -9.345 -2.168 9.567 1.00 94.31 72 ILE A N 1
ATOM 573 C CA . ILE A 1 72 ? -10.436 -1.347 10.119 1.00 94.31 72 ILE A CA 1
ATOM 574 C C . ILE A 1 72 ? -10.056 -0.789 11.495 1.00 94.31 72 ILE A C 1
ATOM 576 O O . ILE A 1 72 ? -10.366 0.360 11.806 1.00 94.31 72 ILE A O 1
ATOM 580 N N . SER A 1 73 ? -9.377 -1.584 12.321 1.00 92.94 73 SER A N 1
ATOM 581 C CA . SER A 1 73 ? -8.913 -1.145 13.639 1.00 92.94 73 SER A CA 1
ATOM 582 C C . SER A 1 73 ? -7.838 -0.061 13.526 1.00 92.94 73 SER A C 1
ATOM 584 O O . SER A 1 73 ? -7.889 0.923 14.258 1.00 92.94 73 SER A O 1
ATOM 586 N N . ILE A 1 74 ? -6.918 -0.181 12.563 1.00 91.88 74 ILE A N 1
ATOM 587 C CA . ILE A 1 74 ? -5.914 0.850 12.259 1.00 91.88 74 ILE A CA 1
ATOM 588 C C . ILE A 1 74 ? -6.595 2.167 11.864 1.00 91.88 74 ILE A C 1
ATOM 590 O O . ILE A 1 74 ? -6.214 3.213 12.381 1.00 91.88 74 ILE A O 1
ATOM 594 N N . PHE A 1 75 ? -7.632 2.125 11.020 1.00 89.81 75 PHE A N 1
ATOM 595 C CA . PHE A 1 75 ? -8.402 3.323 10.664 1.00 89.81 75 PHE A CA 1
ATOM 596 C C . PHE A 1 75 ? -9.097 3.960 11.872 1.00 89.81 75 PHE A C 1
ATOM 598 O O . PHE A 1 75 ? -9.004 5.169 12.066 1.00 89.81 75 PHE A O 1
ATOM 605 N N . LYS A 1 76 ? -9.772 3.164 12.706 1.00 86.50 76 LYS A N 1
ATOM 606 C CA . LYS A 1 76 ? -10.506 3.669 13.881 1.00 86.50 76 LYS A CA 1
ATOM 607 C C . LYS A 1 76 ? -9.600 4.292 14.938 1.00 86.50 76 LYS A C 1
ATOM 609 O O . LYS A 1 76 ? -10.009 5.230 15.607 1.00 86.50 76 LYS A O 1
ATOM 614 N N . ASN A 1 77 ? -8.396 3.749 15.087 1.00 83.19 77 ASN A N 1
ATOM 615 C CA . ASN A 1 77 ? -7.414 4.224 16.055 1.00 83.19 77 ASN A CA 1
ATOM 616 C C . ASN A 1 77 ? -6.594 5.414 15.531 1.00 83.19 77 ASN A C 1
ATOM 618 O O . ASN A 1 77 ? -5.719 5.893 16.246 1.00 83.19 77 ASN A O 1
ATOM 622 N N . SER A 1 78 ? -6.821 5.855 14.289 1.00 78.75 78 SER A N 1
ATOM 623 C CA . SER A 1 78 ? -6.193 7.064 13.758 1.00 78.75 78 SER A CA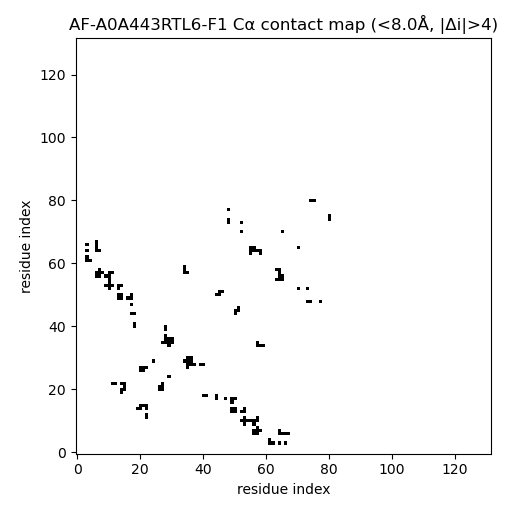 1
ATOM 624 C C . SER A 1 78 ? -6.991 8.301 14.166 1.00 78.75 78 SER A C 1
ATOM 626 O O . SER A 1 78 ? -8.216 8.324 14.035 1.00 78.75 78 SER A O 1
ATOM 628 N N . ASP A 1 79 ? -6.289 9.328 14.647 1.00 65.12 79 ASP A N 1
ATOM 629 C CA . ASP A 1 79 ? -6.880 10.575 15.156 1.00 65.12 79 ASP A CA 1
ATOM 630 C C . ASP A 1 79 ? -7.755 11.302 14.108 1.00 65.12 79 ASP A C 1
ATOM 632 O O . ASP A 1 79 ? -8.674 12.043 14.458 1.00 65.12 79 ASP A O 1
ATOM 636 N N . ASP A 1 80 ? -7.543 11.020 12.817 1.00 59.22 80 ASP A N 1
ATOM 637 C CA . ASP A 1 80 ? -8.280 11.597 11.686 1.00 59.22 80 ASP A CA 1
ATOM 638 C C . ASP A 1 80 ? -9.763 11.176 11.626 1.00 59.22 80 ASP A C 1
ATOM 640 O O . ASP A 1 80 ? -10.590 11.886 11.046 1.00 59.22 80 ASP A O 1
ATOM 644 N N . PHE A 1 81 ? -10.145 10.043 12.232 1.00 54.94 81 PHE A N 1
ATOM 645 C CA . PHE A 1 81 ? -11.533 9.563 12.181 1.00 54.94 81 PHE A CA 1
ATOM 646 C C . PHE A 1 81 ? -12.487 10.399 13.052 1.00 54.94 81 PHE A C 1
ATOM 648 O O . PHE A 1 81 ? -13.692 10.415 12.796 1.00 54.94 81 PHE A O 1
ATOM 655 N N . MET A 1 82 ? -11.964 11.140 14.038 1.00 53.06 82 MET A N 1
ATOM 656 C CA . MET A 1 82 ? -12.784 11.983 14.919 1.00 53.06 82 MET A CA 1
ATOM 657 C C . MET A 1 82 ? -13.347 13.226 14.221 1.00 53.06 82 MET A C 1
ATOM 659 O O . MET A 1 82 ? -14.396 13.719 14.623 1.00 53.06 82 MET A O 1
ATOM 663 N N . HIS A 1 83 ? -12.711 13.718 13.153 1.00 51.81 83 HIS A N 1
ATOM 664 C CA . HIS A 1 83 ? -13.132 14.968 12.510 1.00 51.81 83 HIS A CA 1
ATOM 665 C C . HIS A 1 83 ? -14.161 14.776 11.380 1.00 51.81 83 HIS A C 1
ATOM 667 O O . HIS A 1 83 ? -14.795 15.738 10.939 1.00 51.81 83 HIS A O 1
ATOM 673 N N . LEU A 1 84 ? -14.360 13.536 10.910 1.00 49.50 84 LEU A N 1
ATOM 674 C CA . LEU A 1 84 ? -15.323 13.222 9.847 1.00 49.50 84 LEU A CA 1
ATOM 675 C C . LEU A 1 84 ? -16.730 12.927 10.395 1.00 49.50 84 LEU A C 1
ATOM 677 O O . LEU A 1 84 ? -17.720 13.180 9.702 1.00 49.50 84 LEU A O 1
ATOM 681 N N . SER A 1 85 ? -16.837 12.457 11.644 1.00 53.03 85 SER A N 1
ATOM 682 C CA . SER A 1 85 ? -18.120 12.267 12.338 1.00 53.03 85 SER A CA 1
ATOM 683 C C . SER A 1 85 ? -18.907 13.566 12.516 1.00 53.03 85 SER A C 1
ATOM 685 O O . SER A 1 85 ? -20.136 13.526 12.525 1.00 53.03 85 SER A O 1
ATOM 687 N N . ASP A 1 86 ? -18.234 14.718 12.540 1.00 51.09 86 ASP A N 1
ATOM 688 C CA . ASP A 1 86 ? -18.895 16.026 12.618 1.00 51.09 86 ASP A CA 1
ATOM 689 C C . ASP A 1 86 ? -19.546 16.451 11.287 1.00 51.09 86 ASP A C 1
ATOM 691 O O . ASP A 1 86 ? -20.426 17.312 11.270 1.00 51.09 86 ASP A O 1
ATOM 695 N N . THR A 1 87 ? -19.182 15.809 10.166 1.00 49.22 87 THR A N 1
ATOM 696 C CA . THR A 1 87 ? -19.673 16.170 8.819 1.00 49.22 87 THR A CA 1
ATOM 697 C C . THR A 1 87 ? -20.803 15.251 8.310 1.00 49.22 87 THR A C 1
ATOM 699 O O . THR A 1 87 ? -21.425 15.527 7.287 1.00 49.22 87 THR A O 1
ATOM 702 N N . GLN A 1 88 ? -21.155 14.177 9.029 1.00 48.75 88 GLN A N 1
ATOM 703 C CA . GLN A 1 88 ? -22.161 13.178 8.610 1.00 48.75 88 GLN A CA 1
ATOM 704 C C . GLN A 1 88 ? -23.595 13.481 9.116 1.00 48.75 88 GLN A C 1
ATOM 706 O O . GLN A 1 88 ? -24.327 12.586 9.532 1.00 48.75 88 GLN A O 1
ATOM 711 N N . LYS A 1 89 ? -24.046 14.744 9.030 1.00 44.31 89 LYS A N 1
ATOM 712 C CA . LYS A 1 89 ? -25.487 15.110 9.039 1.00 44.31 89 LYS A CA 1
ATOM 713 C C . LYS A 1 89 ? -26.051 15.323 7.624 1.00 44.31 89 LYS A C 1
ATOM 715 O O . LYS A 1 89 ? -27.022 16.054 7.445 1.00 44.31 89 LYS A O 1
ATOM 720 N N . VAL A 1 90 ? -25.461 14.698 6.607 1.00 48.22 90 VAL A N 1
ATOM 721 C CA . VAL A 1 90 ? -25.997 14.709 5.238 1.00 48.22 90 VAL A CA 1
ATOM 722 C C . VAL A 1 90 ? -26.701 13.374 4.983 1.00 48.22 90 VAL A C 1
ATOM 724 O O . VAL A 1 90 ? -26.079 12.319 4.975 1.00 48.22 90 VAL A O 1
ATOM 727 N N . GLN A 1 91 ? -28.026 13.456 4.851 1.00 41.50 91 GLN A N 1
ATOM 728 C CA . GLN A 1 91 ? -29.014 12.379 4.716 1.00 41.50 91 GLN A CA 1
ATOM 729 C C . GLN A 1 91 ? -28.588 11.176 3.859 1.00 41.50 91 GLN A C 1
ATOM 731 O O . GLN A 1 91 ? -28.480 11.260 2.636 1.00 41.50 91 GLN A O 1
ATOM 736 N N . THR A 1 92 ? -28.509 10.008 4.494 1.00 41.53 92 THR A N 1
ATOM 737 C CA . THR A 1 92 ? -28.567 8.696 3.845 1.00 41.53 92 THR A CA 1
ATOM 738 C C . THR A 1 92 ? -30.020 8.329 3.524 1.00 41.53 92 THR A C 1
ATOM 740 O O . THR A 1 92 ? -30.668 7.584 4.250 1.00 41.53 92 THR A O 1
ATOM 743 N N . ASN A 1 93 ? -30.551 8.822 2.403 1.00 45.62 93 ASN A N 1
ATOM 744 C CA . ASN A 1 93 ? -31.773 8.262 1.817 1.00 45.62 93 ASN A CA 1
ATOM 745 C C . ASN A 1 93 ? -31.399 7.179 0.799 1.00 45.62 93 ASN A C 1
ATOM 747 O O . ASN A 1 93 ? -31.372 7.428 -0.404 1.00 45.62 93 ASN A O 1
ATOM 751 N N . ILE A 1 94 ? -31.112 5.969 1.281 1.00 46.22 94 ILE A N 1
ATOM 752 C CA . ILE A 1 94 ? -31.124 4.766 0.439 1.00 46.22 94 ILE A CA 1
ATOM 753 C C . ILE A 1 94 ? -32.421 4.029 0.765 1.00 46.22 94 ILE A C 1
ATOM 755 O O . ILE A 1 94 ? -32.514 3.320 1.762 1.00 46.22 94 ILE A O 1
ATOM 759 N N . ASN A 1 95 ? -33.444 4.248 -0.061 1.00 45.28 95 ASN A N 1
ATOM 760 C CA . ASN A 1 95 ? -34.735 3.585 0.070 1.00 45.28 95 ASN A CA 1
ATOM 761 C C . ASN A 1 95 ? -34.680 2.264 -0.713 1.00 45.28 95 ASN A C 1
ATOM 763 O O . ASN A 1 95 ? -34.869 2.247 -1.930 1.00 45.28 95 ASN A O 1
ATOM 767 N N . ILE A 1 96 ? -34.353 1.161 -0.036 1.00 38.81 96 ILE A N 1
ATOM 768 C CA . ILE A 1 96 ? -34.441 -0.180 -0.626 1.00 38.81 96 ILE A CA 1
ATOM 769 C C . ILE A 1 96 ? -35.888 -0.647 -0.462 1.00 38.81 96 ILE A C 1
ATOM 771 O O . ILE A 1 96 ? -36.254 -1.240 0.548 1.00 38.81 96 ILE A O 1
ATOM 775 N N . ASN A 1 97 ? -36.721 -0.364 -1.461 1.00 37.28 97 ASN A N 1
ATOM 776 C CA . ASN A 1 97 ? -38.067 -0.921 -1.532 1.00 37.28 97 ASN A CA 1
ATOM 777 C C . ASN A 1 97 ? -37.982 -2.386 -1.979 1.00 37.28 97 ASN A C 1
ATOM 779 O O . ASN A 1 97 ? -38.001 -2.692 -3.170 1.00 37.28 97 ASN A O 1
ATOM 783 N N . THR A 1 98 ? -37.893 -3.304 -1.019 1.00 41.72 98 THR A N 1
ATOM 784 C CA . THR A 1 98 ? -38.246 -4.709 -1.236 1.00 41.72 98 THR A CA 1
ATOM 785 C C . THR A 1 98 ? -39.763 -4.855 -1.152 1.00 41.72 98 THR A C 1
ATOM 787 O O . THR A 1 98 ? -40.328 -4.873 -0.060 1.00 41.72 98 THR A O 1
ATOM 790 N N . SER A 1 99 ? -40.427 -4.996 -2.295 1.00 33.44 99 SER A N 1
ATOM 791 C CA . SER A 1 99 ? -41.798 -5.507 -2.349 1.00 33.44 99 SER A CA 1
ATOM 792 C C . SER A 1 99 ? -41.986 -6.368 -3.592 1.00 33.44 99 SER A C 1
ATOM 794 O O . SER A 1 99 ? -42.175 -5.882 -4.703 1.00 33.44 99 SER A O 1
ATOM 796 N N . SER A 1 100 ? -41.923 -7.674 -3.366 1.00 36.34 100 SER A N 1
ATOM 797 C CA . SER A 1 100 ? -42.513 -8.722 -4.191 1.00 36.34 100 SER A CA 1
ATOM 798 C C . SER A 1 100 ? -44.002 -8.455 -4.439 1.00 36.34 100 SER A C 1
ATOM 800 O O . SER A 1 100 ? -44.715 -8.290 -3.451 1.00 36.34 100 SER A O 1
ATOM 802 N N . SER A 1 101 ? -44.461 -8.457 -5.702 1.00 29.53 101 SER A N 1
ATOM 803 C CA . SER A 1 101 ? -45.804 -8.888 -6.169 1.00 29.53 101 SER A CA 1
ATOM 804 C C . SER A 1 101 ? -45.984 -8.673 -7.689 1.00 29.53 101 SER A C 1
ATOM 806 O O . SER A 1 101 ? -46.056 -7.545 -8.157 1.00 29.53 101 SER A O 1
ATOM 808 N N . SER A 1 102 ? -46.034 -9.787 -8.422 1.00 33.19 102 SER A N 1
ATOM 809 C CA . SER A 1 102 ? -46.884 -10.163 -9.573 1.00 33.19 102 SER A CA 1
ATOM 810 C C . SER A 1 102 ? -47.639 -9.099 -10.406 1.00 33.19 102 SER A C 1
ATOM 812 O O . SER A 1 102 ? -48.508 -8.420 -9.870 1.00 33.19 102 SER A O 1
ATOM 814 N N . SER A 1 103 ? -47.457 -9.083 -11.741 1.00 33.16 103 SER A N 1
ATOM 815 C CA . SER A 1 103 ? -48.506 -9.359 -12.768 1.00 33.16 103 SER A CA 1
ATOM 816 C C . SER A 1 103 ? -48.090 -9.015 -14.224 1.00 33.16 103 SER A C 1
ATOM 818 O O . SER A 1 103 ? -47.610 -7.932 -14.527 1.00 33.16 103 SER A O 1
ATOM 820 N N . GLU A 1 104 ? -48.248 -10.036 -15.070 1.00 33.16 104 GLU A N 1
ATOM 821 C CA . GLU A 1 104 ? -48.526 -10.177 -16.517 1.00 33.16 104 GLU A CA 1
ATOM 822 C C . GLU A 1 104 ? -48.584 -9.002 -17.542 1.00 33.16 104 GLU A C 1
ATOM 824 O O . GLU A 1 104 ? -49.312 -8.033 -17.371 1.00 33.16 104 GLU A O 1
ATOM 829 N N . LEU A 1 105 ? -47.922 -9.286 -18.689 1.00 34.47 105 LEU A N 1
ATOM 830 C CA . LEU A 1 105 ? -48.243 -9.073 -20.129 1.00 34.47 105 LEU A CA 1
ATOM 831 C C . LEU A 1 105 ? -48.360 -7.651 -20.741 1.00 34.47 105 LEU A C 1
ATOM 833 O O . LEU A 1 105 ? -49.302 -6.926 -20.452 1.00 34.47 105 LEU A O 1
ATOM 837 N N . ASP A 1 106 ? -47.488 -7.321 -21.716 1.00 29.27 106 ASP A N 1
ATOM 838 C CA . ASP A 1 106 ? -47.790 -7.246 -23.177 1.00 29.27 106 ASP A CA 1
ATOM 839 C C . ASP A 1 106 ? -46.727 -6.436 -23.981 1.00 29.27 106 ASP A C 1
ATOM 841 O O . ASP A 1 106 ? -46.191 -5.445 -23.493 1.00 29.27 106 ASP A O 1
ATOM 845 N N . GLY A 1 107 ? -46.474 -6.843 -25.235 1.00 31.66 107 GLY A N 1
ATOM 846 C CA . GLY A 1 107 ? -46.021 -5.973 -26.339 1.00 31.66 107 GLY A CA 1
ATOM 847 C C . GLY A 1 107 ? -44.517 -5.701 -26.528 1.00 31.66 107 GLY A C 1
ATOM 848 O O . GLY A 1 107 ? -43.899 -4.974 -25.762 1.00 31.66 107 GLY A O 1
ATOM 849 N N . GLY A 1 108 ? -43.930 -6.237 -27.608 1.00 33.34 108 GLY A N 1
ATOM 850 C CA . GLY A 1 108 ? -42.500 -6.140 -27.940 1.00 33.34 108 GLY A CA 1
ATOM 851 C C . GLY A 1 108 ? -41.987 -4.822 -28.551 1.00 33.34 108 GLY A C 1
ATOM 852 O O . GLY A 1 108 ? -42.750 -3.937 -28.928 1.00 33.34 108 GLY A O 1
ATOM 853 N N . GLY A 1 109 ? -40.657 -4.751 -28.705 1.00 30.12 109 GLY A N 1
ATOM 854 C CA . GLY A 1 109 ? -39.938 -3.730 -29.477 1.00 30.12 109 GLY A CA 1
ATOM 855 C C . GLY A 1 109 ? -38.491 -3.532 -29.007 1.00 30.12 109 GLY A C 1
ATOM 856 O O . GLY A 1 109 ? -38.260 -3.009 -27.923 1.00 30.12 109 GLY A O 1
ATOM 857 N N . ASP A 1 110 ? -37.531 -3.963 -29.825 1.00 35.72 110 ASP A N 1
ATOM 858 C CA . ASP A 1 110 ? -36.083 -3.784 -29.649 1.00 35.72 110 ASP A CA 1
ATOM 859 C C . ASP A 1 110 ? -35.621 -2.301 -29.695 1.00 35.72 110 ASP A C 1
ATOM 861 O O . ASP A 1 110 ? -36.299 -1.442 -30.256 1.00 35.72 110 ASP A O 1
ATOM 865 N N . VAL A 1 111 ? -34.363 -2.084 -29.262 1.00 38.66 111 VAL A N 1
ATOM 866 C CA . VAL A 1 111 ? -33.372 -1.082 -29.750 1.00 38.66 111 VAL A CA 1
ATOM 867 C C . VAL A 1 111 ? -33.045 0.139 -28.846 1.00 38.66 111 VAL A C 1
ATOM 869 O O . VAL A 1 111 ? -33.755 1.134 -28.803 1.00 38.66 111 VAL A O 1
ATOM 872 N N . PHE A 1 112 ? -31.854 0.060 -28.225 1.00 32.50 112 PHE A N 1
ATOM 873 C CA . PHE A 1 112 ? -30.858 1.109 -27.890 1.00 32.50 112 PHE A CA 1
ATOM 874 C C . PHE A 1 112 ? -31.236 2.413 -27.136 1.00 32.50 112 PHE A C 1
ATOM 876 O O . PHE A 1 112 ? -31.752 3.378 -27.688 1.00 32.50 112 PHE A O 1
ATOM 883 N N . ASP A 1 113 ? -30.787 2.441 -25.873 1.00 48.25 113 ASP A N 1
ATOM 884 C CA . ASP A 1 113 ? -29.981 3.454 -25.155 1.00 48.25 113 ASP A CA 1
ATOM 885 C C . ASP A 1 113 ? -30.053 4.944 -25.562 1.00 48.25 113 ASP A C 1
ATOM 887 O O . ASP A 1 113 ? -29.581 5.339 -26.628 1.00 48.25 113 ASP A O 1
ATOM 891 N N . GLN A 1 114 ? -30.533 5.812 -24.652 1.00 40.00 114 GLN A N 1
ATOM 892 C CA . GLN A 1 114 ? -30.437 7.266 -24.857 1.00 40.00 114 GLN A CA 1
ATOM 893 C C . GLN A 1 114 ? -30.401 8.180 -23.614 1.00 40.00 114 GLN A C 1
ATOM 895 O O . GLN A 1 114 ? -30.641 9.377 -23.773 1.00 40.00 114 GLN A O 1
ATOM 900 N N . HIS A 1 115 ? -30.085 7.726 -22.387 1.00 43.41 115 HIS A N 1
ATOM 901 C CA . HIS A 1 115 ? -30.210 8.632 -21.218 1.00 43.41 115 HIS A CA 1
ATOM 902 C C . HIS A 1 115 ? -29.065 8.774 -20.204 1.00 43.41 115 HIS A C 1
ATOM 904 O O . HIS A 1 115 ? -29.171 9.675 -19.373 1.00 43.41 115 HIS A O 1
ATOM 910 N N . LEU A 1 116 ? -27.940 8.046 -20.263 1.00 44.31 116 LEU A N 1
ATOM 911 C CA . LEU A 1 116 ? -26.953 8.133 -19.163 1.00 44.31 116 LEU A CA 1
ATOM 912 C C . LEU A 1 116 ? -25.482 8.414 -19.517 1.00 44.31 116 LEU A C 1
ATOM 914 O O . LEU A 1 116 ? -24.607 8.193 -18.687 1.00 44.31 116 LEU A O 1
ATOM 918 N N . ILE A 1 117 ? -25.189 9.024 -20.672 1.00 42.78 117 ILE A N 1
ATOM 919 C CA . ILE A 1 117 ? -23.848 9.595 -20.962 1.00 42.78 117 ILE A CA 1
ATOM 920 C C . ILE A 1 117 ? -23.950 11.080 -21.363 1.00 42.78 117 ILE A C 1
ATOM 922 O O . ILE A 1 117 ? -23.173 11.599 -22.155 1.00 42.78 117 ILE A O 1
ATOM 926 N N . ARG A 1 118 ? -24.918 11.827 -20.810 1.00 45.38 118 ARG A N 1
ATOM 927 C CA . ARG A 1 118 ? -25.039 13.282 -21.061 1.00 45.38 118 ARG A CA 1
ATOM 928 C C . ARG A 1 118 ? -24.328 14.168 -20.030 1.00 45.38 118 ARG A C 1
ATOM 930 O O . ARG A 1 118 ? -24.295 15.382 -20.190 1.00 45.38 118 ARG A O 1
ATOM 937 N N . ARG A 1 119 ? -23.684 13.598 -19.003 1.00 44.59 119 ARG A N 1
ATOM 938 C CA . ARG A 1 119 ? -22.914 14.375 -18.004 1.00 44.59 119 ARG A CA 1
ATOM 939 C C . ARG A 1 119 ? -21.436 14.602 -18.348 1.00 44.59 119 ARG A C 1
ATOM 941 O O . ARG A 1 119 ? -20.681 15.016 -17.479 1.00 44.59 119 ARG A O 1
ATOM 948 N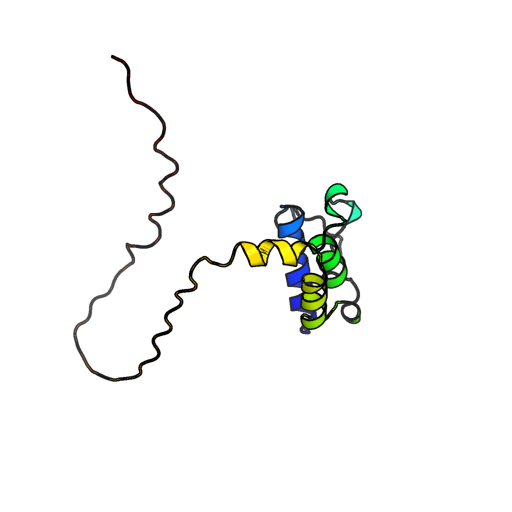 N . ARG A 1 120 ? -21.007 14.370 -19.594 1.00 46.12 120 ARG A N 1
ATOM 949 C CA . ARG A 1 120 ? -19.619 14.642 -20.022 1.00 46.12 120 ARG A CA 1
ATOM 950 C C . ARG A 1 120 ? -19.421 15.908 -20.869 1.00 46.12 120 ARG A C 1
ATOM 952 O O . ARG A 1 120 ? -18.281 16.251 -21.141 1.00 46.12 120 ARG A O 1
ATOM 959 N N . ASN A 1 121 ? -20.484 16.657 -21.185 1.00 39.84 121 ASN A N 1
ATOM 960 C CA . ASN A 1 121 ? -20.395 17.871 -22.018 1.00 39.84 121 ASN A CA 1
ATOM 961 C C . ASN A 1 121 ? -20.554 19.207 -21.264 1.00 39.84 121 ASN A C 1
ATOM 963 O O . ASN A 1 121 ? -20.777 20.231 -21.902 1.00 39.84 121 ASN A O 1
ATOM 967 N N . SER A 1 122 ? -20.398 19.260 -19.934 1.00 42.34 122 SER A N 1
ATOM 968 C CA . SER A 1 122 ? -20.359 20.556 -19.218 1.00 42.34 122 SER A CA 1
ATOM 969 C C . SER A 1 122 ? -18.965 21.205 -19.177 1.00 42.34 122 SER A C 1
ATOM 971 O O . SER A 1 122 ? -18.768 22.156 -18.429 1.00 42.34 122 SER A O 1
ATOM 973 N N . VAL A 1 123 ? -17.998 20.709 -19.958 1.00 50.16 123 VAL A N 1
ATOM 974 C CA . VAL A 1 123 ? -16.629 21.263 -20.033 1.00 50.16 123 VAL A CA 1
ATOM 975 C C . VAL A 1 123 ? -16.486 22.339 -21.130 1.00 50.16 123 VAL A C 1
ATOM 977 O O . VAL A 1 123 ? -15.432 22.941 -21.255 1.00 50.16 123 VAL A O 1
ATOM 980 N N . PHE A 1 124 ? -17.541 22.665 -21.890 1.00 43.62 124 PHE A N 1
ATOM 981 C CA . PHE A 1 124 ? -17.428 23.535 -23.077 1.00 43.62 124 PHE A CA 1
ATOM 982 C C . PHE A 1 124 ? -18.314 24.795 -23.095 1.00 43.62 124 PHE A C 1
ATOM 984 O O . PHE A 1 124 ? -18.702 25.239 -24.165 1.00 43.62 124 PHE A O 1
ATOM 991 N N . ASN A 1 125 ? -18.633 25.409 -21.951 1.00 38.84 125 ASN A N 1
ATOM 992 C CA . ASN A 1 125 ? -19.328 26.709 -21.942 1.00 38.84 125 ASN A CA 1
ATOM 993 C C . ASN A 1 125 ? -18.816 27.632 -20.831 1.00 38.84 125 ASN A C 1
ATOM 995 O O . ASN A 1 125 ? -19.499 27.832 -19.834 1.00 38.84 125 ASN A O 1
ATOM 999 N N . ASN A 1 126 ? -17.622 28.195 -21.016 1.00 41.47 126 ASN A N 1
ATOM 1000 C CA . ASN A 1 126 ? -17.243 29.477 -20.410 1.00 41.47 126 ASN A CA 1
ATOM 1001 C C . ASN A 1 126 ? -16.217 30.213 -21.288 1.00 41.47 126 ASN A C 1
ATOM 1003 O O . ASN A 1 126 ? -15.186 30.681 -20.820 1.00 41.47 126 ASN A O 1
ATOM 1007 N N . GLU A 1 127 ? -16.534 30.339 -22.575 1.00 41.81 127 GLU A N 1
ATOM 1008 C CA . GLU A 1 127 ? -15.938 31.359 -23.434 1.00 41.81 127 GLU A CA 1
ATOM 1009 C C . GLU A 1 127 ? -17.055 32.145 -24.130 1.00 41.81 127 GLU A C 1
ATOM 1011 O O . GLU A 1 127 ? -17.967 31.569 -24.721 1.00 41.81 127 GLU A O 1
ATOM 1016 N N . SER A 1 128 ? -16.925 33.473 -24.070 1.00 43.00 128 SER A N 1
ATOM 1017 C CA . SER A 1 128 ? -17.619 34.518 -24.839 1.00 43.00 128 SER A CA 1
ATOM 1018 C C . SER A 1 128 ? -19.032 34.974 -24.416 1.00 43.00 128 SER A C 1
ATOM 1020 O O . SER A 1 128 ? -20.032 34.282 -24.606 1.00 43.00 128 SER A O 1
ATOM 1022 N N . ARG A 1 129 ? -19.082 36.219 -23.900 1.00 40.09 129 ARG A N 1
ATOM 1023 C CA . ARG A 1 129 ? -20.015 37.350 -24.175 1.00 40.09 129 ARG A CA 1
ATOM 1024 C C . ARG A 1 129 ? -19.794 38.395 -23.058 1.00 40.09 129 ARG A C 1
ATOM 1026 O O . ARG A 1 129 ? -19.900 38.039 -21.894 1.00 40.09 129 ARG A O 1
ATOM 1033 N N . HIS A 1 130 ? -19.415 39.650 -23.296 1.00 40.62 130 HIS A N 1
ATOM 1034 C CA . HIS A 1 130 ? -19.962 40.599 -24.264 1.00 40.62 130 HIS A CA 1
ATOM 1035 C C . HIS A 1 130 ? -18.950 41.711 -24.603 1.00 40.62 130 HIS A C 1
ATOM 1037 O O . HIS A 1 130 ? -18.463 42.380 -23.696 1.00 40.62 130 HIS A O 1
ATOM 1043 N N . ASP A 1 131 ? -18.731 41.941 -25.901 1.00 40.88 131 ASP A N 1
ATOM 1044 C CA . ASP A 1 131 ? -18.528 43.285 -26.450 1.00 40.88 131 ASP A CA 1
ATOM 1045 C C . ASP A 1 131 ? -19.898 43.974 -26.552 1.00 40.88 131 ASP A C 1
ATOM 1047 O O . ASP A 1 131 ? -20.867 43.368 -27.036 1.00 40.88 131 ASP A O 1
ATOM 1051 N N . SER A 1 132 ? -19.968 45.224 -26.092 1.00 49.16 132 SER A N 1
ATOM 1052 C CA . SER A 1 132 ? -20.784 46.347 -26.593 1.00 49.16 132 SER A CA 1
ATOM 1053 C C . SER A 1 132 ? -20.318 47.626 -25.907 1.00 49.16 132 SER A C 1
ATOM 1055 O O . SER A 1 132 ? -20.261 47.617 -24.657 1.00 49.16 132 SER A O 1
#

Foldseek 3Di:
DDCLVVLLVVLLVLCCVQQVWPSDCVTQPADPVRQGDCVPGDPVSCPDLSNVSSCQSRDPDSVSRDDVVVNVVSVVPDPVVVVVVVVPPPDDPPDPDDDDDDDDDDDDDDDDDDPPPPVPPPPPPDDDDDDD

Mean predicted aligned error: 16.03 Å

Organism: NCBI:txid299467

Secondary structure (DSSP, 8-state):
--THHHHHHHHHHHHHHHH---SSTTTS-B-TTS-B-GGGS-GGGTTSHHHHHHHHHT-SSGGGSPPHHHHHHHHHTSGGGGTTGGG--S------------------------SSS-TT-TTS--------

Solvent-accessible surface area (backbone atoms only — not comparable to full-atom values): 8887 Å² total; per-residue (Å²): 140,57,76,58,55,58,39,27,54,49,13,46,50,29,44,27,70,63,72,72,38,59,74,50,72,93,66,32,56,53,49,100,84,71,40,74,42,66,90,79,49,72,70,91,53,57,81,38,73,45,36,51,48,16,58,39,24,45,37,89,53,59,87,70,27,63,54,71,72,52,52,53,49,54,52,67,73,34,80,72,53,70,69,53,68,79,65,68,86,68,84,86,84,77,82,81,82,85,72,93,77,91,86,84,89,85,86,90,82,89,85,84,90,89,83,87,78,75,86,74,69,84,84,77,79,89,78,92,86,80,93,132

pLDDT: mean 73.08, std 26.21, range [29.27, 98.06]

Sequence (132 aa):
YNHKCDIFSFGVICCELNWKIPADPDYLPRDNNFLILYDKLPICLSTTILAKIAQLATNENCSLRPEFSDIISIFKNSDDFMHLSDTQKVQTNININTSSSSSELDGGGDVFDQHLIRRRNSVFNNESRHDS

Nearest PDB structures (foldseek):
  3s95-assembly2_B  TM=7.382E-01  e=5.191E-04  Homo sapiens
  7b8w-assembly3_C  TM=6.882E-01  e=4.896E-04  Homo sapiens